Protein AF-A0A6A7RZ82-F1 (afdb_monomer_lite)

Radius of gyration: 11.1 Å; chains: 1; bounding box: 27×31×20 Å

Structure (mmCIF, N/CA/C/O backbone):
data_AF-A0A6A7RZ82-F1
#
_entry.id   AF-A0A6A7RZ82-F1
#
loop_
_atom_site.group_PDB
_atom_site.id
_atom_site.type_symbol
_atom_site.label_atom_id
_atom_site.label_alt_id
_atom_site.label_comp_id
_atom_site.label_asym_id
_atom_site.label_entity_id
_atom_site.label_seq_id
_atom_site.pdbx_PDB_ins_code
_atom_site.Cartn_x
_atom_site.Cartn_y
_atom_site.Cartn_z
_atom_site.occupancy
_atom_site.B_iso_or_equiv
_atom_site.auth_seq_id
_atom_site.auth_comp_id
_atom_site.auth_asym_id
_atom_site.auth_atom_id
_atom_site.pdbx_PDB_model_num
ATOM 1 N N . MET A 1 1 ? -12.123 15.695 -9.511 1.00 37.62 1 MET A N 1
ATOM 2 C CA . MET A 1 1 ? -10.959 14.872 -9.891 1.00 37.62 1 MET A CA 1
ATOM 3 C C . MET A 1 1 ? -10.603 14.075 -8.657 1.00 37.62 1 MET A C 1
ATOM 5 O O . MET A 1 1 ? -10.350 14.693 -7.631 1.00 37.62 1 MET A O 1
ATOM 9 N N . SER A 1 2 ? -10.767 12.754 -8.689 1.00 43.75 2 SER A N 1
ATOM 10 C CA . SER A 1 2 ? -10.383 11.907 -7.560 1.00 43.75 2 SER A CA 1
ATOM 11 C C . SER A 1 2 ? -8.873 12.007 -7.389 1.00 43.75 2 SER A C 1
ATOM 13 O O . SER A 1 2 ? -8.153 11.757 -8.350 1.00 43.75 2 SER A O 1
ATOM 15 N N . VAL A 1 3 ? -8.422 12.381 -6.194 1.00 57.91 3 VAL A N 1
ATOM 16 C CA . VAL A 1 3 ? -7.042 12.143 -5.750 1.00 57.91 3 VAL A CA 1
ATOM 17 C C . VAL A 1 3 ? -6.744 10.666 -6.013 1.00 57.91 3 VAL A C 1
ATOM 19 O O . VAL A 1 3 ? -7.559 9.811 -5.640 1.00 57.91 3 VAL A O 1
ATOM 22 N N . GLU A 1 4 ? -5.663 10.362 -6.728 1.00 85.69 4 GLU A N 1
ATOM 23 C CA . GLU A 1 4 ? -5.345 8.974 -7.072 1.00 85.69 4 GLU A CA 1
ATOM 24 C C . GLU A 1 4 ? -5.092 8.176 -5.784 1.00 85.69 4 GLU A C 1
ATOM 26 O O . GLU A 1 4 ? -4.524 8.690 -4.823 1.00 85.69 4 GLU A O 1
ATOM 31 N N . ALA A 1 5 ? -5.509 6.905 -5.725 1.00 94.19 5 ALA A N 1
ATOM 32 C CA . ALA A 1 5 ? -5.385 6.081 -4.514 1.00 94.19 5 ALA A CA 1
ATOM 33 C C . ALA A 1 5 ? -3.950 6.056 -3.948 1.00 94.19 5 ALA A C 1
ATOM 35 O O . ALA A 1 5 ? -3.754 6.042 -2.738 1.00 94.19 5 ALA A O 1
ATOM 36 N N . PHE A 1 6 ? -2.947 6.118 -4.824 1.00 95.62 6 PHE A N 1
ATOM 37 C CA . PHE A 1 6 ? -1.542 6.221 -4.445 1.00 95.62 6 PHE A CA 1
ATOM 38 C C . PHE A 1 6 ? -1.221 7.499 -3.648 1.00 95.62 6 PHE A C 1
ATOM 40 O O . PHE A 1 6 ? -0.504 7.432 -2.652 1.00 95.62 6 PHE A O 1
ATOM 47 N N . GLU A 1 7 ? -1.802 8.640 -4.025 1.00 95.75 7 GLU A N 1
ATOM 48 C CA . GLU A 1 7 ? -1.587 9.938 -3.369 1.00 95.75 7 GLU A CA 1
ATOM 49 C C . GLU A 1 7 ? -2.177 9.986 -1.950 1.00 95.75 7 GLU A C 1
ATOM 51 O O . GLU A 1 7 ? -1.758 10.807 -1.135 1.00 95.75 7 GLU A O 1
ATOM 56 N N . ARG A 1 8 ? -3.122 9.089 -1.626 1.00 95.75 8 ARG A N 1
ATOM 57 C CA . ARG A 1 8 ? -3.697 8.954 -0.275 1.00 95.75 8 ARG A CA 1
ATOM 58 C C . ARG A 1 8 ? -2.784 8.209 0.704 1.00 95.75 8 ARG A C 1
ATOM 60 O O . ARG A 1 8 ? -3.028 8.270 1.906 1.00 95.75 8 ARG A O 1
ATOM 67 N N . LEU A 1 9 ? -1.772 7.489 0.216 1.00 96.25 9 LEU A N 1
ATOM 68 C CA . LEU A 1 9 ? -0.824 6.773 1.072 1.00 96.25 9 LEU A CA 1
ATOM 69 C C . LEU A 1 9 ? 0.176 7.737 1.712 1.00 96.25 9 LEU A C 1
ATOM 71 O O . LEU A 1 9 ? 0.476 8.797 1.166 1.00 96.25 9 LEU A O 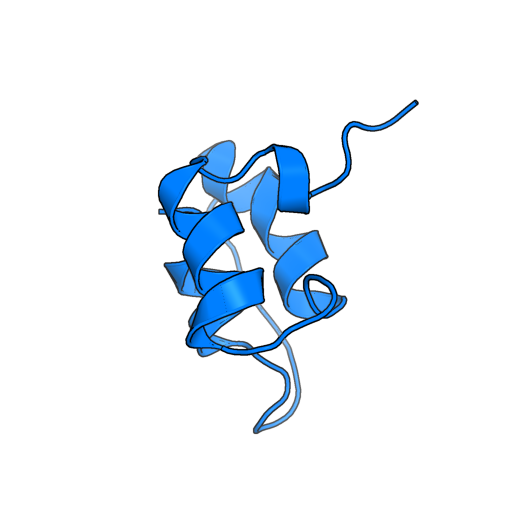1
ATOM 75 N N . HIS A 1 10 ? 0.761 7.345 2.844 1.00 96.69 10 HIS A N 1
ATOM 76 C CA . HIS A 1 10 ? 1.828 8.123 3.469 1.00 96.69 10 HIS A CA 1
ATOM 77 C C . HIS A 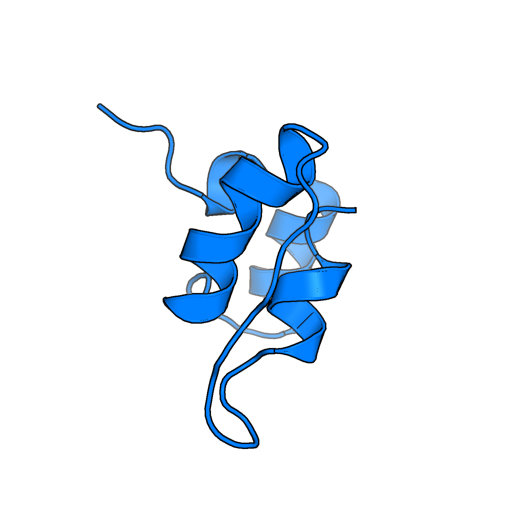1 10 ? 3.017 8.309 2.506 1.00 96.69 10 HIS A C 1
ATOM 79 O O . HIS A 1 10 ? 3.429 7.366 1.829 1.00 96.69 10 HIS A O 1
ATOM 85 N N . GLY A 1 11 ? 3.630 9.498 2.479 1.00 96.06 11 GLY A N 1
ATOM 86 C CA . GLY A 1 11 ? 4.700 9.825 1.523 1.00 96.06 11 GLY A CA 1
ATOM 87 C C . GLY A 1 11 ? 5.903 8.868 1.564 1.00 96.06 11 GLY A C 1
ATOM 88 O O . GLY A 1 11 ? 6.498 8.573 0.532 1.00 96.06 11 GLY A O 1
ATOM 89 N N . ALA A 1 12 ? 6.221 8.304 2.735 1.00 97.19 12 ALA A N 1
ATOM 90 C CA . ALA A 1 12 ? 7.259 7.273 2.853 1.00 97.19 12 ALA A CA 1
ATOM 91 C C . ALA A 1 12 ? 6.900 5.984 2.088 1.00 97.19 12 ALA A C 1
ATOM 93 O O . ALA A 1 12 ? 7.755 5.397 1.429 1.00 97.19 12 ALA A O 1
ATOM 94 N N . LEU A 1 13 ? 5.632 5.561 2.130 1.00 96.56 13 LEU A N 1
ATOM 95 C CA . LEU A 1 13 ? 5.164 4.405 1.366 1.00 96.56 13 LEU A CA 1
ATOM 96 C C . LEU A 1 13 ? 5.182 4.701 -0.129 1.00 96.56 13 LEU A C 1
ATOM 98 O O . LEU A 1 13 ? 5.675 3.875 -0.892 1.00 96.56 13 LEU A O 1
ATOM 102 N N . GLN A 1 14 ? 4.736 5.891 -0.541 1.00 96.44 14 GLN A N 1
ATOM 103 C CA . GLN A 1 14 ? 4.833 6.322 -1.937 1.00 96.44 14 GLN A CA 1
ATOM 104 C C . GLN A 1 14 ? 6.282 6.227 -2.446 1.00 96.44 14 GLN A C 1
ATOM 106 O O . GLN A 1 14 ? 6.544 5.622 -3.488 1.00 96.44 14 GLN A O 1
ATOM 111 N N . TYR A 1 15 ? 7.238 6.745 -1.666 1.00 96.06 15 TYR A N 1
ATOM 112 C CA . TYR A 1 15 ? 8.661 6.666 -1.986 1.00 96.06 15 TYR A CA 1
ATOM 113 C C . TYR A 1 15 ? 9.141 5.218 -2.137 1.00 96.06 15 TYR A C 1
ATOM 115 O O . TYR A 1 15 ? 9.786 4.902 -3.136 1.00 96.06 15 TYR A O 1
ATOM 123 N N . HIS A 1 16 ? 8.828 4.331 -1.189 1.00 96.94 16 HIS A N 1
ATOM 124 C CA . HIS A 1 16 ? 9.309 2.946 -1.224 1.00 96.94 16 HIS A CA 1
ATOM 125 C C . HIS A 1 16 ? 8.644 2.094 -2.308 1.00 96.94 16 HIS A C 1
ATOM 127 O O . HIS A 1 16 ? 9.312 1.251 -2.909 1.00 96.94 16 HIS A O 1
ATOM 133 N N . ILE A 1 17 ? 7.371 2.332 -2.618 1.00 95.38 17 ILE A N 1
ATOM 134 C CA . ILE A 1 17 ? 6.681 1.651 -3.721 1.00 95.38 17 ILE A CA 1
ATOM 135 C C . ILE A 1 17 ? 7.402 1.932 -5.046 1.00 95.38 17 ILE A C 1
ATOM 137 O O . ILE A 1 17 ? 7.694 1.003 -5.798 1.00 95.38 17 ILE A O 1
ATOM 141 N N . VAL A 1 18 ? 7.767 3.191 -5.295 1.00 95.56 18 VAL A N 1
ATOM 142 C CA . VAL A 1 18 ? 8.458 3.582 -6.532 1.00 95.56 18 VAL A CA 1
ATOM 143 C C . VAL A 1 18 ? 9.935 3.186 -6.506 1.00 95.56 18 VAL A C 1
ATOM 145 O O . VAL A 1 18 ? 10.425 2.560 -7.440 1.00 95.56 18 VAL A O 1
ATOM 148 N N . ASN A 1 19 ? 10.661 3.526 -5.441 1.00 96.50 19 ASN A N 1
ATOM 149 C CA . ASN A 1 19 ? 12.128 3.467 -5.439 1.00 96.50 19 ASN A CA 1
ATOM 150 C C . ASN A 1 19 ? 12.697 2.153 -4.895 1.00 96.50 19 ASN A C 1
ATOM 152 O O . ASN A 1 19 ? 13.834 1.812 -5.206 1.00 96.50 19 ASN A O 1
ATOM 156 N N . SER A 1 20 ? 11.947 1.423 -4.068 1.00 96.75 20 SER A N 1
ATOM 157 C CA . SER A 1 20 ? 12.409 0.160 -3.476 1.00 96.75 20 SER A CA 1
ATOM 158 C C . SER A 1 20 ? 11.764 -1.051 -4.143 1.00 96.75 20 SER A C 1
ATOM 160 O O . SER A 1 20 ? 12.463 -2.005 -4.469 1.00 96.75 20 SER A O 1
ATOM 162 N N . LEU A 1 21 ? 10.448 -1.011 -4.378 1.00 94.38 21 LEU A N 1
ATOM 163 C CA . LEU A 1 21 ? 9.729 -2.089 -5.068 1.00 94.38 21 LEU A CA 1
ATOM 164 C C . LEU A 1 21 ? 9.758 -1.943 -6.597 1.00 94.38 21 LEU A C 1
ATOM 166 O O . LEU A 1 21 ? 9.508 -2.920 -7.304 1.00 94.38 21 LEU A O 1
ATOM 170 N N . GLY A 1 22 ? 10.065 -0.748 -7.114 1.00 95.75 22 GLY A N 1
ATOM 171 C CA . GLY A 1 22 ? 10.137 -0.484 -8.553 1.00 95.75 22 GLY A CA 1
ATOM 172 C C . GLY A 1 22 ? 8.773 -0.449 -9.243 1.00 95.75 22 GLY A C 1
ATOM 173 O O . GLY A 1 22 ? 8.691 -0.671 -10.451 1.00 95.75 22 GLY A O 1
ATOM 174 N N . TRP A 1 23 ? 7.683 -0.242 -8.500 1.00 94.88 23 TRP A N 1
ATOM 175 C CA . TRP A 1 23 ? 6.338 -0.228 -9.069 1.00 94.88 23 TRP A CA 1
ATOM 176 C C . TRP A 1 23 ? 6.019 1.157 -9.630 1.00 94.88 23 TRP A C 1
ATOM 178 O O . TRP A 1 23 ? 6.192 2.165 -8.953 1.00 94.88 23 TRP A O 1
ATOM 188 N N . ALA A 1 24 ? 5.485 1.204 -10.852 1.00 90.50 24 ALA A N 1
ATOM 189 C CA . ALA A 1 24 ? 5.024 2.452 -11.469 1.00 90.50 24 ALA A CA 1
ATOM 190 C C . ALA A 1 24 ? 3.736 3.008 -10.825 1.00 90.50 24 ALA A C 1
ATOM 192 O O . ALA A 1 24 ? 3.332 4.128 -11.118 1.00 90.50 24 ALA A O 1
ATOM 193 N N . GLY A 1 25 ? 3.081 2.217 -9.974 1.00 90.31 25 GLY A N 1
ATOM 194 C CA . GLY A 1 25 ? 1.847 2.558 -9.281 1.00 90.31 25 GLY A CA 1
ATOM 195 C C . GLY A 1 25 ? 1.240 1.334 -8.597 1.00 90.31 25 GLY A C 1
ATOM 196 O O . GLY A 1 25 ? 1.794 0.232 -8.647 1.00 90.31 25 GLY A O 1
ATOM 197 N N . LEU A 1 26 ? 0.087 1.528 -7.960 1.00 94.31 26 LEU A N 1
ATOM 198 C CA . LEU A 1 26 ? -0.674 0.440 -7.349 1.00 94.31 26 LEU A CA 1
ATOM 199 C C . LEU A 1 26 ? -1.364 -0.413 -8.421 1.00 94.31 26 LEU A C 1
ATOM 201 O O . LEU A 1 26 ? -1.869 0.097 -9.420 1.00 94.31 26 LEU A O 1
ATOM 205 N N . ARG A 1 27 ? -1.447 -1.724 -8.186 1.00 92.56 27 ARG A N 1
ATOM 206 C CA . ARG A 1 27 ? -2.342 -2.609 -8.953 1.00 92.56 27 ARG A CA 1
ATOM 207 C C . ARG A 1 27 ? -3.801 -2.277 -8.623 1.00 92.56 27 ARG A C 1
ATOM 209 O O . ARG A 1 27 ? -4.072 -1.766 -7.539 1.00 92.56 27 ARG A O 1
ATOM 216 N N . SER A 1 28 ? -4.745 -2.643 -9.494 1.00 92.75 28 SER A N 1
ATOM 217 C CA . SER A 1 28 ? -6.177 -2.333 -9.307 1.00 92.75 28 SER A CA 1
ATOM 218 C C . SER A 1 28 ? -6.709 -2.754 -7.932 1.00 92.75 28 SER A C 1
ATOM 220 O O . SER A 1 28 ? -7.190 -1.909 -7.188 1.00 92.75 28 SER A O 1
ATOM 222 N N . THR A 1 29 ? -6.487 -4.011 -7.526 1.00 94.44 29 THR A N 1
ATOM 223 C CA . THR A 1 29 ? -6.895 -4.534 -6.208 1.00 94.44 29 THR A CA 1
ATOM 224 C C . THR A 1 29 ? -6.341 -3.712 -5.040 1.00 94.44 29 THR A C 1
ATOM 226 O O . THR A 1 29 ? -7.007 -3.538 -4.026 1.00 94.44 29 THR A O 1
ATOM 229 N N . GLN A 1 30 ? -5.102 -3.227 -5.160 1.00 96.19 30 GLN A N 1
ATOM 230 C CA . GLN A 1 30 ? -4.456 -2.424 -4.122 1.00 96.19 30 GLN A CA 1
ATOM 231 C C . GLN A 1 30 ? -5.068 -1.023 -4.084 1.00 96.19 30 GLN A C 1
ATOM 233 O O . GLN A 1 30 ? -5.414 -0.551 -3.008 1.00 96.19 30 GLN A O 1
ATOM 238 N N . ALA A 1 31 ? -5.252 -0.390 -5.248 1.00 96.06 31 ALA A N 1
ATOM 239 C CA . ALA A 1 31 ? -5.858 0.933 -5.376 1.00 96.06 31 ALA A CA 1
ATOM 240 C C . ALA A 1 31 ? -7.307 0.967 -4.857 1.00 96.06 31 ALA A C 1
ATOM 242 O O . ALA A 1 31 ? -7.674 1.883 -4.122 1.00 96.06 31 ALA A O 1
ATOM 243 N N . GLU A 1 32 ? -8.104 -0.054 -5.183 1.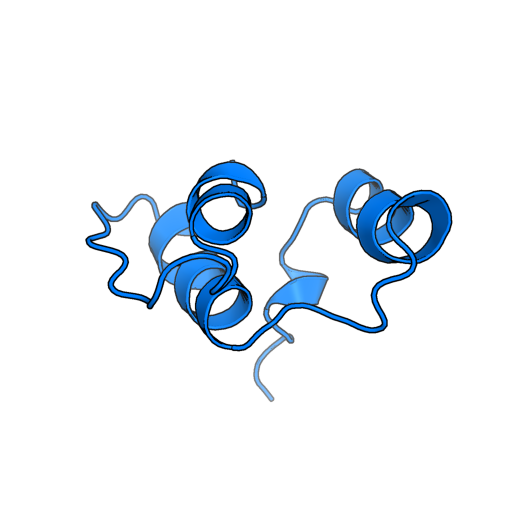00 95.44 32 GLU A N 1
ATOM 244 C CA . GLU A 1 32 ? -9.489 -0.210 -4.720 1.00 95.44 32 GLU A CA 1
ATOM 245 C C . GLU A 1 32 ? -9.583 -0.380 -3.196 1.00 95.44 32 GLU A C 1
ATOM 247 O O . GLU A 1 32 ? -10.558 0.058 -2.589 1.00 95.44 32 GLU A O 1
ATOM 252 N N . ALA A 1 33 ? -8.562 -0.967 -2.563 1.00 96.69 33 ALA A N 1
ATOM 253 C CA . ALA A 1 33 ? -8.526 -1.181 -1.118 1.00 96.69 33 ALA A CA 1
ATOM 254 C C . ALA A 1 33 ? -8.111 0.066 -0.316 1.00 96.69 33 ALA A C 1
ATOM 256 O O . ALA A 1 33 ? -8.462 0.167 0.858 1.00 96.69 33 ALA A O 1
ATOM 257 N N . VAL A 1 34 ? -7.401 1.033 -0.919 1.00 97.12 34 VAL A N 1
ATOM 258 C CA . VAL A 1 34 ? -6.853 2.191 -0.183 1.00 97.12 34 VAL A CA 1
ATOM 259 C C . VAL A 1 34 ? -7.944 3.003 0.507 1.00 97.12 34 VAL A C 1
ATOM 261 O O . VAL A 1 34 ? -7.862 3.270 1.703 1.00 97.12 34 VAL A O 1
ATOM 264 N N . ALA A 1 35 ? -8.955 3.416 -0.256 1.00 96.19 35 ALA A N 1
ATOM 265 C CA . ALA A 1 35 ? -10.023 4.271 0.239 1.00 96.19 35 ALA A CA 1
ATOM 266 C C . ALA A 1 35 ? -10.804 3.655 1.415 1.00 96.19 35 ALA A C 1
ATOM 268 O O . ALA A 1 35 ? -10.789 4.253 2.494 1.00 96.19 35 ALA A O 1
ATOM 269 N N . PRO A 1 36 ? -11.420 2.466 1.262 1.00 96.00 36 PRO A N 1
ATOM 270 C CA . PRO A 1 36 ? -12.245 1.887 2.315 1.00 96.00 36 PRO A CA 1
ATOM 271 C C . PRO A 1 36 ? -11.438 1.547 3.577 1.00 96.00 36 PRO A C 1
ATOM 273 O O . PRO A 1 36 ? -11.940 1.735 4.685 1.00 96.00 36 PRO A O 1
ATOM 276 N N . ILE A 1 37 ? -10.172 1.121 3.445 1.00 97.19 37 ILE A N 1
ATOM 277 C CA . ILE A 1 37 ? -9.320 0.828 4.610 1.00 97.19 37 ILE A CA 1
ATOM 278 C C . ILE A 1 37 ? -8.971 2.110 5.374 1.00 97.19 37 ILE A C 1
ATOM 280 O O . ILE A 1 37 ? -9.142 2.148 6.592 1.00 97.19 37 ILE A O 1
ATOM 284 N N . LEU A 1 38 ? -8.549 3.177 4.684 1.00 96.56 38 LEU A N 1
ATOM 285 C CA . LEU A 1 38 ? -8.260 4.470 5.327 1.00 96.56 38 LEU A CA 1
ATOM 286 C C . LEU A 1 38 ? -9.500 5.102 5.972 1.00 96.56 38 LEU A C 1
ATOM 288 O O . LEU A 1 38 ? -9.385 5.869 6.924 1.00 96.56 38 LEU A O 1
ATOM 292 N N . GLU A 1 39 ? -10.687 4.787 5.457 1.00 96.31 39 GLU A N 1
ATOM 293 C CA . GLU A 1 39 ? -11.975 5.221 6.006 1.00 96.31 39 GLU A CA 1
ATOM 294 C C . GLU A 1 39 ? -12.436 4.361 7.200 1.00 96.31 39 GLU A C 1
ATOM 296 O O . GLU A 1 39 ? -13.510 4.593 7.756 1.00 96.31 39 GLU A O 1
ATOM 301 N N . GLY A 1 40 ? -11.622 3.388 7.629 1.00 96.88 40 GLY A N 1
ATOM 302 C CA . GLY A 1 40 ? -11.882 2.540 8.792 1.00 96.88 40 GLY A CA 1
ATOM 303 C C . GLY A 1 40 ? -12.903 1.430 8.540 1.00 96.88 40 GLY A C 1
ATOM 304 O O . GLY A 1 40 ? -13.448 0.869 9.492 1.00 96.88 40 GLY A O 1
ATOM 305 N N . GLN A 1 41 ? -13.193 1.107 7.277 1.00 98.06 41 GLN A N 1
ATOM 306 C CA . GLN A 1 41 ? -14.160 0.071 6.930 1.00 98.06 41 GLN A CA 1
ATOM 307 C C . GLN A 1 41 ? -13.552 -1.332 7.046 1.00 98.06 41 GLN A C 1
ATOM 309 O O . GLN A 1 41 ? -12.398 -1.583 6.694 1.00 98.06 41 GLN A O 1
ATOM 314 N N . HIS A 1 42 ? -14.369 -2.297 7.468 1.00 97.50 42 HIS A N 1
ATOM 315 C CA . HIS A 1 42 ? -14.016 -3.709 7.356 1.00 97.50 42 HIS A CA 1
ATOM 316 C C . HIS A 1 42 ? -14.090 -4.151 5.892 1.00 97.50 42 HIS A C 1
ATOM 318 O O . HIS A 1 42 ? -15.143 -4.056 5.263 1.00 97.50 42 HIS A O 1
ATOM 324 N N . CYS A 1 43 ? -12.978 -4.658 5.360 1.00 96.50 43 CYS A N 1
ATOM 325 C CA . CYS A 1 43 ? -12.843 -4.980 3.942 1.00 96.50 43 CYS A CA 1
ATOM 326 C C . CYS A 1 43 ? -12.686 -6.490 3.711 1.00 96.50 43 CYS A C 1
ATOM 328 O O . CYS A 1 43 ? -11.859 -7.140 4.349 1.00 96.50 43 CYS A O 1
ATOM 330 N N . LEU A 1 44 ? -13.426 -7.035 2.739 1.00 96.69 44 LEU A N 1
ATOM 331 C CA . LEU A 1 44 ? -13.174 -8.358 2.160 1.00 96.69 44 LEU A CA 1
ATOM 332 C C . LEU A 1 44 ? -12.512 -8.178 0.789 1.00 96.69 44 LEU A C 1
ATOM 334 O O . LEU A 1 44 ? -13.165 -7.771 -0.167 1.00 96.69 44 LEU A O 1
ATOM 338 N N . ILE A 1 45 ? -11.220 -8.496 0.688 1.00 95.12 45 ILE A N 1
ATOM 339 C CA . ILE A 1 45 ? -10.444 -8.316 -0.548 1.00 95.12 45 ILE A CA 1
ATOM 340 C C . ILE A 1 45 ? -10.363 -9.645 -1.305 1.00 95.12 45 ILE A C 1
ATOM 342 O O . ILE A 1 45 ? -9.669 -10.577 -0.889 1.00 95.12 45 ILE A O 1
ATOM 346 N N . LEU A 1 46 ? -11.054 -9.728 -2.443 1.00 94.06 46 LEU A N 1
ATOM 347 C CA . LEU A 1 46 ? -11.079 -10.910 -3.307 1.00 94.06 46 LEU A CA 1
ATOM 348 C C . LEU A 1 46 ? -10.187 -10.696 -4.530 1.00 94.06 46 LEU A C 1
ATOM 350 O O . LEU A 1 46 ? -10.484 -9.883 -5.396 1.00 94.06 46 LEU A O 1
ATOM 354 N N . ALA A 1 47 ? -9.101 -11.461 -4.624 1.00 91.44 47 ALA A N 1
ATOM 355 C CA . ALA A 1 47 ? -8.241 -11.477 -5.804 1.00 91.44 47 ALA A CA 1
ATOM 356 C C . ALA A 1 47 ? -7.534 -12.834 -5.954 1.00 91.44 47 ALA A C 1
ATOM 358 O O . ALA A 1 47 ? -7.322 -13.532 -4.950 1.00 91.44 47 ALA A O 1
ATOM 359 N N . PRO A 1 48 ? -7.112 -13.221 -7.173 1.00 92.38 48 PRO A N 1
ATOM 360 C CA . PRO A 1 48 ? -6.333 -14.438 -7.392 1.00 92.38 48 PRO A CA 1
ATOM 361 C C . PRO A 1 48 ? -5.010 -14.430 -6.608 1.00 92.38 48 PRO A C 1
ATOM 363 O O . PRO A 1 48 ? -4.553 -13.404 -6.083 1.00 92.38 48 PRO A O 1
ATOM 366 N N . THR A 1 49 ? -4.384 -15.598 -6.462 1.00 88.94 49 THR A N 1
ATOM 367 C CA . THR A 1 49 ? -3.025 -15.702 -5.901 1.00 88.94 49 THR A CA 1
ATOM 368 C C . THR A 1 49 ? -2.062 -14.825 -6.705 1.00 88.94 49 THR A C 1
ATOM 370 O O . THR A 1 49 ? -2.233 -14.670 -7.909 1.00 88.94 49 THR A O 1
ATOM 373 N N . ALA A 1 50 ? -1.108 -14.180 -6.024 1.00 85.56 50 ALA A N 1
ATOM 374 C CA . ALA A 1 50 ? -0.236 -13.141 -6.593 1.00 85.56 50 ALA A CA 1
ATOM 375 C C . ALA A 1 50 ? -0.962 -11.887 -7.152 1.00 85.56 50 ALA A C 1
ATOM 377 O O . ALA A 1 50 ? -0.336 -11.028 -7.769 1.00 85.56 50 ALA A O 1
ATOM 378 N N . GLY A 1 51 ? -2.263 -11.721 -6.874 1.00 85.19 51 GLY A N 1
ATOM 379 C CA . GLY A 1 51 ? -3.053 -10.533 -7.227 1.00 85.19 51 GLY A CA 1
ATOM 380 C C . GLY A 1 51 ? -2.811 -9.294 -6.351 1.00 85.19 51 GLY A C 1
ATOM 381 O O . GLY A 1 51 ? -3.570 -8.337 -6.449 1.00 85.19 51 GLY A O 1
ATOM 382 N N . GLY A 1 52 ? -1.792 -9.314 -5.483 1.00 92.56 52 GLY A N 1
ATOM 383 C CA . GLY A 1 52 ? -1.431 -8.189 -4.610 1.00 92.56 52 GLY A CA 1
ATOM 384 C C . GLY A 1 52 ? -2.302 -8.023 -3.359 1.00 92.56 52 GLY A C 1
ATOM 385 O O . GLY A 1 52 ? -2.403 -6.917 -2.842 1.00 92.56 52 GLY A O 1
ATOM 386 N N . LYS A 1 53 ? -2.957 -9.097 -2.882 1.00 96.31 53 LYS A N 1
ATOM 387 C CA . LYS A 1 53 ? -3.840 -9.062 -1.695 1.00 96.31 53 LYS A CA 1
ATOM 388 C C . LYS A 1 53 ? -3.121 -8.614 -0.424 1.00 96.31 53 LYS A C 1
ATOM 390 O O . LYS A 1 53 ? -3.704 -7.897 0.378 1.00 96.31 53 LYS A O 1
ATOM 395 N N . THR A 1 54 ? -1.880 -9.063 -0.242 1.00 95.06 54 THR A N 1
ATOM 396 C CA . THR A 1 54 ? -1.081 -8.754 0.947 1.00 95.06 54 THR A CA 1
ATOM 397 C C . THR A 1 54 ? -0.834 -7.255 1.037 1.00 95.06 54 THR A C 1
ATOM 399 O O . THR A 1 54 ? -1.149 -6.633 2.043 1.00 95.06 54 THR A O 1
ATOM 402 N N . GLU A 1 55 ? -0.352 -6.646 -0.040 1.00 97.00 55 GLU A N 1
ATOM 403 C CA . GLU A 1 55 ? -0.060 -5.217 -0.071 1.00 97.00 55 GLU A CA 1
ATOM 404 C C . GLU A 1 55 ? -1.337 -4.373 -0.109 1.00 97.00 55 GLU A C 1
ATOM 406 O O . GLU A 1 55 ? -1.361 -3.300 0.481 1.00 97.00 55 GLU A O 1
ATOM 411 N N . ALA A 1 56 ? -2.421 -4.877 -0.712 1.00 96.62 56 ALA A N 1
ATOM 412 C CA . ALA A 1 56 ? -3.731 -4.226 -0.664 1.00 96.62 56 ALA A CA 1
ATOM 413 C C . ALA A 1 56 ? -4.253 -4.076 0.775 1.00 96.62 56 ALA A C 1
ATOM 415 O O . ALA A 1 56 ? -4.872 -3.068 1.092 1.00 96.62 56 ALA A O 1
ATOM 416 N N . ALA A 1 57 ? -3.983 -5.056 1.643 1.00 96.69 57 ALA A N 1
ATOM 417 C CA . ALA A 1 57 ? -4.399 -5.027 3.043 1.00 96.69 57 ALA A CA 1
ATOM 418 C C . ALA A 1 57 ? -3.429 -4.268 3.967 1.00 96.69 57 ALA A C 1
ATOM 420 O O . ALA A 1 57 ? -3.851 -3.808 5.023 1.00 96.69 57 ALA A O 1
ATOM 421 N N . ILE A 1 58 ? -2.142 -4.176 3.607 1.00 96.44 58 ILE A N 1
ATOM 422 C CA . ILE A 1 58 ? -1.087 -3.656 4.496 1.00 96.44 58 ILE A CA 1
ATOM 423 C C . ILE A 1 58 ? -0.706 -2.209 4.180 1.00 96.44 58 ILE A C 1
ATOM 42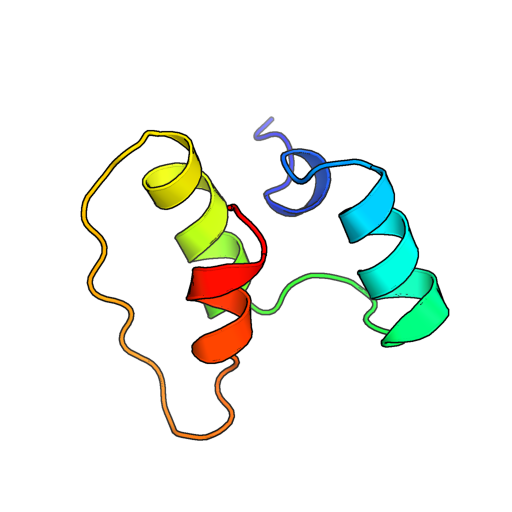5 O O . ILE A 1 58 ? -0.513 -1.433 5.104 1.00 96.44 58 ILE A O 1
ATOM 429 N N . LEU A 1 59 ? -0.574 -1.829 2.904 1.00 96.31 59 LEU A N 1
ATOM 430 C CA . LEU A 1 59 ? -0.086 -0.492 2.536 1.00 96.31 59 LEU A CA 1
ATOM 431 C C . LEU A 1 59 ? -0.957 0.667 3.059 1.00 96.31 59 LEU A C 1
ATOM 433 O O . LEU A 1 59 ? -0.391 1.715 3.345 1.00 96.31 59 LEU A O 1
ATOM 437 N N . PRO A 1 60 ? -2.293 0.554 3.176 1.00 96.12 60 PRO A N 1
ATOM 438 C CA . PRO A 1 60 ? -3.103 1.664 3.680 1.00 96.12 60 PRO A CA 1
ATOM 439 C C . PRO A 1 60 ? -3.119 1.821 5.215 1.00 96.12 60 PRO A C 1
ATOM 441 O O . PRO A 1 60 ? -3.850 2.682 5.695 1.00 96.12 60 PRO A O 1
ATOM 444 N N . VAL A 1 61 ? -2.384 1.000 5.979 1.00 90.62 61 VAL A N 1
ATOM 445 C CA . VAL A 1 61 ? -2.346 1.000 7.462 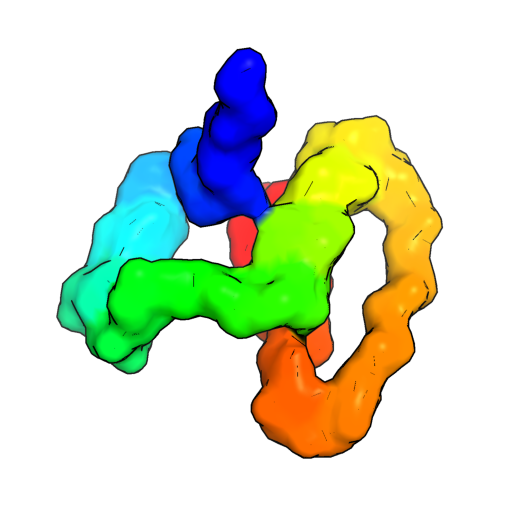1.00 90.62 61 VAL A CA 1
ATOM 446 C C . VAL A 1 61 ? -1.079 1.680 7.973 1.00 90.62 61 VAL A C 1
ATOM 448 O O . VAL A 1 61 ? -1.193 2.462 8.943 1.00 90.62 61 VAL A O 1
#

Organism: NCBI:txid327160

pLDDT: mean 92.43, std 11.01, range [37.62, 98.06]

Foldseek 3Di:
DDDFLLNLFDVVLNCCVCPVVVDPDDQPLLRVLQVCVLVVHDDDRDDDVVSCPVNSNPRND

Sequence (61 aa):
MSVEAFERLHGALQYHIVNSLGWAGLRSTQAEAVAPILEGQHCLILAPTAGGKTEAAILPV

Secondary structure (DSSP, 8-state):
-PPPGGGGS-HHHHHHHHHTS--SS--HHHHHHHHHHHTT--------TTSSHHHHHHTT-

InterPro domains:
  IPR011545 DEAD/DEAH-box helicase domain [PF00270] (28-61)
  IPR027417 P-loop containing nucleoside triphosphate hydrolase [G3DSA:3.40.50.300] (1-61)
  IPR027417 P-loop containing nucleoside triphosphate hydrolase [SSF52540] (11-61)

=== Feature glossary ===
A reading guide for the features in this record.

Start from the sequence.

  · This is the polypeptide sequence — one letter per residue, N-terminus first. Length ranges from a few dozen residues for small domains to over a thousand for large multi-domain proteins.

Fold it, and you get atomic coordinates and the backbone conformation that goes with them.

  · Structure coordinates are given as an mmCIF _atom_site loop: one row per atom with element, residue name, chain id, sequence number, and x/y/z position in Å. Only the four main-chain atoms per residue are included here; side chains are omitted to keep the record compact.

  · Backbone dihedral angles. Every residue except chain termini has a φ (preceding-C → N → Cα → C) and a ψ (N → Cα → C → next-N). They are reported in degrees following the IUPAC sign convention. Secondary structure is essentially a statement about which (φ, ψ) basin each residue occupies.

  · The SS8 string is DSSP's per-residue secondary-structure call. α-helix (H) means an i→i+4 H-bond ladder; β-strand (E) means the residue participates in a β-sheet; 3₁₀ (G) and π (I) are tighter and wider helices; T/S are turns/bends; '-' is loop.

  · SS3 is a coarse helix/strand/coil call (letters a/b/c) made by the P-SEA algorithm from inter-Cα distances and dihedrals. It is less detailed than DSSP but needs only Cα positions.

Summarize the fold with a handful of shape descriptors and a per-residue structural alphabet.

  · Radius of gyration (Rg) is the root-mean-square distance of Cα atoms from their centroid — a single number for overall size and compactness. A globular domain of N residues has Rg ≈ 2.2·N^0.38 Å; an extended or disordered chain has a much larger Rg. The Cα contact count is the number of residue pairs whose Cα atoms are within 8 Å and are more than four positions apart in sequence — a standard proxy for tertiary packing density. The bounding box is the smallest axis-aligned box enclosing all Cα atoms.

  · The Foldseek 3Di string encodes local tertiary geometry as a 20-letter alphabet — one character per residue — derived from the relative positions of nearby Cα atoms. Unlike the amino-acid sequence, 3Di is a direct function of the 3D structure, so two proteins with the same fold have similar 3Di strings even at low sequence identity.

  · Solvent-accessible surface area (SASA) is the area in Å² traced out by the centre of a 1.4 Å probe sphere (a water molecule) rolled over the protein's van der Waals surface (Shrake–Rupley / Lee–Richards construction). Buried residues have near-zero SASA; fully exposed residues can exceed 200 Å². The total SASA scales roughly with the number of surface residues.

Ask how reliable the model is.

  · pLDDT (predicted Local Distance Difference Test) is AlphaFold's per-residue confidence score, ranging from 0 to 100. Values above 90 indicate high confidence (typically well-packed cores); 70–90 is confident; 50–70 low confidence; below 50 usually means the region is disordered or the prediction is unreliable there. AlphaFold stores pLDDT in the mmCIF B-factor column.

  · B-factor (Debye–Waller factor) reflects atomic displacement in the crystal lattice. It is an experimental observable (units Å²), not a prediction; low values mean the atom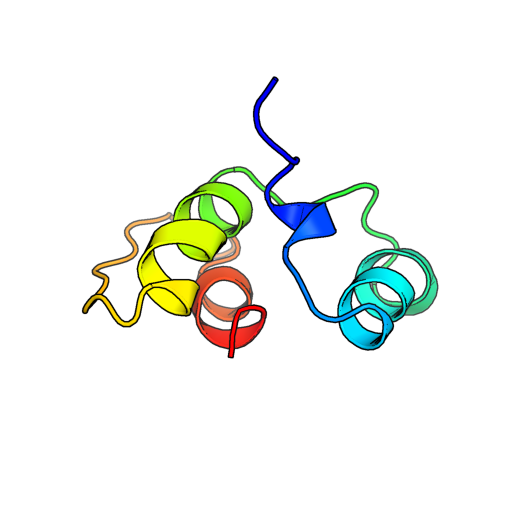 is pinned down, high values mean it moves or is heterogeneous across the crystal.

  · Predicted Aligned Error (PAE) is an AlphaFold confidence matrix: entry (i, j) is the expected error in the position of residue j, in ångströms, when the prediction is superimposed on the true structure at residue i. Low PAE within a block of residues means that block is internally rigid and well-predicted; high PAE between two blocks means their relative placement is uncertain even if each block individually is confident.

Place it in context: what it resembles, what it is annotated as, and how it looks.

  · Nearest PDB neighbors are the top structural matches found by Foldseek when searching this structure against the entire Protein Data Bank. Each hit reports a TM-score (0 to 1; >0.5 almost always implies the same fold) and an E-value. These are *structural* homologs — they may share no detectable sequence similarity.

  · Functional annotations link the protein to curated databases. InterPro entries identify conserved domains and families by matching the sequence against member-database signatures (Pfam, PROSITE, CDD, …). Gene Ontology (GO) terms describe molecular function, biological process, and cellular component in a controlled vocabulary. CATH places the structure in a hierarchical fold classification (Class/Architecture/Topology/Homologous-superfamily). The organism is the source species.

  · Three diagnostic plots accompany the record. The Cα contact map visualizes the tertiary structure as a 2D adjacency matrix (8 Å cutoff, sequence-local contacts suppressed). The Ramachandran plot shows the distribution of backbone (φ, ψ) torsions, with points in the α and β basins reflecting secondary structure content. The PAE plot shows AlphaFold's inter-residue confidence as a color matrix.

  · Six rendered views show the 3D structure from the faces of a cube — i.e. along ±x, ±y, ±z. Rendering representation is drawn randomly per protein from cartoon (secondary-structure ribbons), sticks (backbone bonds), or molecular surface; coloring is either N→C rainbow (blue at the N-terminus through red at the C-terminus) or one color per chain.